Protein AF-A0A8T4WGD7-F1 (afdb_monomer)

Foldseek 3Di:
DVVVVCPPPVNCVQFDPVCVVLVVLVVVLVVLVVVLVVCCVPQNDFLLSLVSLLVSLVSQLVSLVVQLVPAQTGFWDWDQDPVVRDTDTDGPVVVCVVVVDPPPPRVVSRVVSNVVSVVSNVVSVVSNVVSVVVNVVCVVVVADRRHGDDPPDPPPVPVPPDDDDDDDDDDDDDD

Radius of gyration: 28.89 Å; Cα contacts (8 Å, |Δi|>4): 130; chains: 1; bounding box: 90×28×80 Å

pLDDT: mean 75.81, std 16.19, range [33.72, 92.94]

Mean predicted aligned error: 13.1 Å

Nearest PDB structures (foldseek):
  6nrd-assembly1_5  TM=2.772E-01  e=1.831E+00  Homo sapiens

Solvent-accessible surface area (backbone atoms only — not comparable to full-atom values): 10440 Å² total; per-residue (Å²): 120,68,72,65,58,63,66,34,71,80,52,47,71,29,39,41,78,84,43,48,64,55,51,55,52,48,53,52,50,54,50,51,50,50,50,48,53,50,49,41,71,74,54,38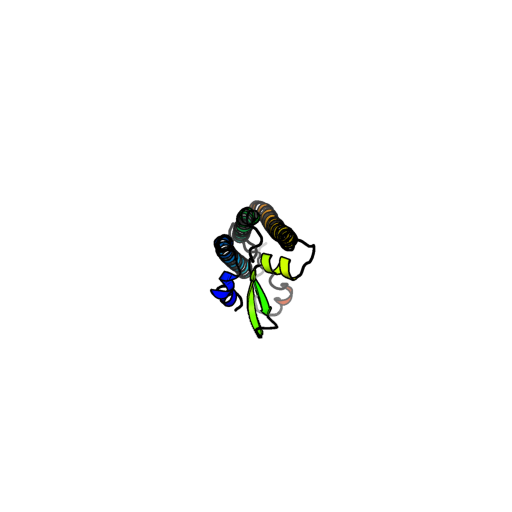,68,26,51,54,55,37,49,52,48,25,52,55,26,47,48,50,39,57,52,44,66,56,48,73,79,50,71,62,47,64,50,42,46,84,42,77,40,84,88,78,73,44,81,40,81,42,43,57,68,60,48,50,69,72,70,67,56,94,64,60,61,71,58,55,47,39,54,52,42,52,50,53,51,49,52,53,38,54,57,28,52,51,51,29,52,54,28,65,56,47,45,56,54,40,49,74,69,69,48,55,68,82,40,55,66,74,72,83,69,74,76,77,85,75,73,86,82,84,80,91,76,91,81,93,79,83,84,80,89,81,136

Sequence (175 aa):
MFTIVLLHPAIQLIFAESFLVFLHAGIALVLFDGLKGLLFFLYGENNVNLVVQALVAAGWVILTLFLINVPWPVEQVYVFDGELNQWMLMSLEELDTIIGVELNLSLVTNIFWIFIVFVIVIANMWEVLISVMKVPMYLEAGKGWWWTEKIPSLPSCLSSRDSGASKDEEFENEY

Secondary structure (DSSP, 8-state):
-HHHHHTSHHHHTTB-HHHHHHHHHHHHHHHHHHHHHHHHHHH-S-HHHHHHHHHHHHHHHHHHHHHTTS--SB-EEEEEETTTTEEEEEEHHHHHHHH--SS-HHHHHHHHHHHHHHHHHHHHHHHHHHHHHHHHHHHHTT--TT-------S-GGGS-SS-------------

Structure (mmCIF, N/CA/C/O backbone):
data_AF-A0A8T4WGD7-F1
#
_entry.id   AF-A0A8T4WGD7-F1
#
loop_
_atom_site.group_PDB
_atom_site.id
_atom_site.type_symbol
_atom_site.label_atom_id
_atom_site.label_alt_id
_atom_site.label_comp_id
_atom_site.label_asym_id
_atom_site.label_entity_id
_atom_site.label_seq_id
_atom_site.pdbx_PDB_ins_code
_atom_site.Cartn_x
_atom_site.Cartn_y
_atom_site.Cartn_z
_atom_site.occupancy
_atom_site.B_iso_or_equiv
_atom_site.auth_seq_id
_atom_site.auth_comp_id
_atom_site.auth_asym_id
_atom_site.auth_atom_id
_atom_site.pdbx_PDB_model_num
ATOM 1 N N . MET A 1 1 ? 9.904 -6.874 13.814 1.00 45.12 1 MET A N 1
ATOM 2 C CA . MET A 1 1 ? 9.271 -7.313 15.082 1.00 45.12 1 MET A CA 1
ATOM 3 C C . MET A 1 1 ? 7.791 -6.940 15.168 1.00 45.12 1 MET A C 1
ATOM 5 O O . MET A 1 1 ? 7.022 -7.794 15.577 1.00 45.12 1 MET A O 1
ATOM 9 N N . PHE A 1 2 ? 7.358 -5.757 14.710 1.00 49.00 2 PHE A N 1
ATOM 10 C CA . PHE A 1 2 ? 5.930 -5.376 14.696 1.00 49.00 2 PHE A CA 1
ATOM 11 C C . PHE A 1 2 ? 5.026 -6.242 13.791 1.00 49.00 2 PHE A C 1
ATOM 13 O O . PHE A 1 2 ? 3.875 -6.483 14.132 1.00 49.00 2 PHE A O 1
ATOM 20 N N . THR A 1 3 ? 5.543 -6.785 12.685 1.00 50.78 3 THR A N 1
ATOM 21 C CA . THR A 1 3 ? 4.767 -7.612 11.737 1.00 50.78 3 THR A CA 1
ATOM 22 C C . THR A 1 3 ? 4.218 -8.906 12.349 1.00 50.78 3 THR A C 1
ATOM 24 O O . THR A 1 3 ? 3.136 -9.344 11.984 1.00 50.78 3 THR A O 1
ATOM 27 N N . ILE A 1 4 ? 4.939 -9.502 13.306 1.00 58.12 4 ILE A N 1
ATOM 28 C CA . ILE A 1 4 ? 4.501 -10.728 13.999 1.00 58.12 4 ILE A CA 1
ATOM 29 C C . ILE A 1 4 ? 3.379 -10.407 14.991 1.00 58.12 4 ILE A C 1
ATOM 31 O O . ILE A 1 4 ? 2.472 -11.211 15.178 1.00 58.12 4 ILE A O 1
ATOM 35 N N . VAL A 1 5 ? 3.412 -9.211 15.586 1.00 60.78 5 VAL A N 1
ATOM 36 C CA . VAL A 1 5 ? 2.371 -8.747 16.509 1.00 60.78 5 VAL A CA 1
ATOM 37 C C . VAL A 1 5 ? 1.057 -8.545 15.754 1.00 60.78 5 VAL A C 1
ATOM 39 O O . VAL A 1 5 ? 0.028 -9.031 16.198 1.00 60.78 5 VAL A O 1
ATOM 42 N N . LEU A 1 6 ? 1.090 -7.943 14.562 1.00 61.88 6 LEU A N 1
ATOM 43 C CA . LEU A 1 6 ? -0.114 -7.714 13.748 1.00 61.88 6 LEU A CA 1
ATOM 44 C C . LEU A 1 6 ? -0.805 -9.003 13.265 1.00 61.88 6 LEU A C 1
ATOM 46 O O . LEU A 1 6 ? -1.994 -8.984 12.966 1.00 61.88 6 LEU A O 1
ATOM 50 N N . LEU A 1 7 ? -0.077 -10.121 13.209 1.00 68.69 7 LEU A N 1
ATOM 51 C CA . LEU A 1 7 ? -0.595 -11.431 12.798 1.00 68.69 7 LEU A CA 1
ATOM 52 C C . LEU A 1 7 ? -1.162 -12.258 13.961 1.00 68.69 7 LEU A C 1
ATOM 54 O O . LEU A 1 7 ? -1.601 -13.387 13.749 1.00 68.69 7 LEU A O 1
ATOM 58 N N . HIS A 1 8 ? -1.164 -11.718 15.182 1.00 77.19 8 HIS A N 1
ATOM 59 C CA . HIS A 1 8 ? -1.758 -12.395 16.325 1.00 77.19 8 HIS A CA 1
ATOM 60 C C . HIS A 1 8 ? -3.284 -12.517 16.137 1.00 77.19 8 HIS A C 1
ATOM 62 O O . HIS A 1 8 ? -3.928 -11.505 15.851 1.00 77.19 8 HIS A O 1
ATOM 68 N N . PRO A 1 9 ? -3.900 -13.695 16.364 1.00 73.50 9 PRO A N 1
ATOM 69 C CA . PRO A 1 9 ? -5.340 -13.895 16.158 1.00 73.50 9 PRO A CA 1
ATOM 70 C C . PRO A 1 9 ? -6.210 -12.884 16.914 1.00 73.50 9 PRO A C 1
ATOM 72 O O . PRO A 1 9 ? -7.195 -12.389 16.384 1.00 73.50 9 PRO A O 1
ATOM 75 N N . ALA A 1 10 ? -5.804 -12.500 18.128 1.00 74.38 10 ALA A N 1
ATOM 76 C CA . ALA A 1 10 ? -6.527 -11.490 18.904 1.00 74.38 10 ALA A CA 1
ATOM 77 C C . ALA A 1 10 ? -6.520 -10.088 18.262 1.00 74.38 10 ALA A C 1
ATOM 79 O O . ALA A 1 10 ? -7.450 -9.323 18.471 1.00 74.38 10 ALA A O 1
ATOM 80 N N . ILE A 1 11 ? -5.493 -9.751 17.477 1.00 78.06 11 ILE A N 1
ATOM 81 C CA . ILE A 1 11 ? -5.418 -8.473 16.754 1.00 78.06 11 ILE A CA 1
ATOM 82 C C . ILE A 1 11 ? -6.218 -8.545 15.452 1.00 78.06 11 ILE A C 1
ATOM 84 O O . ILE A 1 11 ? -6.784 -7.544 15.031 1.00 78.06 11 ILE A O 1
ATOM 88 N N . GLN A 1 12 ? -6.339 -9.726 14.844 1.00 79.12 12 GLN A N 1
ATOM 89 C CA . GLN A 1 12 ? -7.191 -9.916 13.668 1.00 79.12 12 GLN A CA 1
ATOM 90 C C . GLN A 1 12 ? -8.670 -9.661 13.977 1.00 79.12 12 GLN A C 1
ATOM 92 O O . GLN A 1 12 ? -9.364 -9.139 13.118 1.00 79.12 12 GLN A O 1
ATOM 97 N N . LEU A 1 13 ? -9.124 -9.939 15.205 1.00 78.62 13 LEU A N 1
ATOM 98 C CA . LEU A 1 13 ? -10.500 -9.666 15.649 1.00 78.62 13 LEU A CA 1
ATOM 99 C C . LEU A 1 13 ? -10.866 -8.175 15.670 1.00 78.62 13 LEU A C 1
ATOM 101 O O . LEU A 1 13 ? -12.042 -7.833 15.692 1.00 78.62 13 LEU A O 1
ATOM 105 N N . ILE A 1 14 ? -9.866 -7.292 15.675 1.00 82.62 14 ILE A N 1
ATOM 106 C CA . ILE A 1 14 ? -10.064 -5.841 15.604 1.00 82.62 14 ILE A CA 1
ATOM 107 C C . ILE A 1 14 ? -10.410 -5.417 14.168 1.00 82.62 14 ILE A C 1
ATOM 109 O O . ILE A 1 14 ? -11.029 -4.371 13.969 1.00 82.62 14 ILE A O 1
ATOM 113 N N . PHE A 1 15 ? -10.010 -6.222 13.177 1.00 83.31 15 PHE A N 1
ATOM 114 C CA . PHE A 1 15 ? -10.183 -5.936 11.761 1.00 83.31 15 PHE A CA 1
ATOM 115 C C . PHE A 1 15 ? -11.418 -6.620 11.171 1.00 83.31 15 PHE A C 1
ATOM 117 O O . PHE A 1 15 ? -11.714 -7.773 11.478 1.00 83.31 15 PHE A O 1
ATOM 124 N N . ALA A 1 16 ? -12.069 -5.937 10.233 1.00 82.62 16 ALA A N 1
ATOM 125 C CA . ALA A 1 16 ? -13.137 -6.507 9.423 1.00 82.62 16 ALA A CA 1
ATOM 126 C C . ALA A 1 16 ? -12.635 -7.698 8.584 1.00 82.62 16 ALA A C 1
ATOM 128 O O . ALA A 1 16 ? -11.577 -7.632 7.947 1.00 82.62 16 ALA A O 1
ATOM 129 N N . GLU A 1 17 ? -13.429 -8.769 8.496 1.00 82.44 17 GLU A N 1
ATOM 130 C CA . GLU A 1 17 ? -13.073 -9.973 7.726 1.00 82.44 17 GLU A CA 1
ATOM 131 C C . GLU A 1 17 ? -12.887 -9.662 6.228 1.00 82.44 17 GLU A C 1
ATOM 133 O O . GLU A 1 17 ? -11.970 -10.168 5.577 1.00 82.44 17 GLU A O 1
ATOM 138 N N . SER A 1 18 ? -13.692 -8.738 5.696 1.00 82.00 18 SER A N 1
ATOM 139 C CA . SER A 1 18 ? -13.595 -8.247 4.315 1.00 82.00 18 SER A CA 1
ATOM 140 C C . SER A 1 18 ? -12.276 -7.520 4.024 1.00 82.00 18 SER A C 1
ATOM 142 O O . SER A 1 18 ? -11.805 -7.530 2.884 1.00 82.00 18 SER A O 1
ATOM 144 N N . PHE A 1 19 ? -11.642 -6.931 5.042 1.00 84.00 19 PHE A N 1
ATOM 145 C CA . PHE A 1 19 ? -10.372 -6.223 4.906 1.00 84.00 19 PHE A CA 1
ATOM 146 C C . PHE A 1 19 ? -9.163 -7.171 4.869 1.00 84.00 19 PHE A C 1
ATOM 148 O O . PHE A 1 19 ? -8.122 -6.825 4.304 1.00 84.00 19 PHE A O 1
ATOM 155 N N . LEU A 1 20 ? -9.284 -8.391 5.407 1.00 83.06 20 LEU A N 1
ATOM 156 C CA . LEU A 1 20 ? -8.155 -9.318 5.536 1.00 83.06 20 LEU A CA 1
ATOM 157 C C . LEU A 1 20 ? -7.524 -9.674 4.189 1.00 83.06 20 LEU A C 1
ATOM 159 O O . LEU A 1 20 ? -6.300 -9.748 4.092 1.00 83.06 20 LEU A O 1
ATOM 163 N N . VAL A 1 21 ? -8.309 -9.859 3.128 1.00 85.38 21 VAL A N 1
ATOM 164 C CA . VAL A 1 21 ? -7.761 -10.158 1.791 1.00 85.38 21 VAL A CA 1
ATOM 165 C C . VAL A 1 21 ? -6.849 -9.024 1.310 1.00 85.38 21 VAL A C 1
ATOM 167 O O . VAL A 1 21 ? -5.751 -9.273 0.804 1.00 85.38 21 VAL A O 1
ATOM 170 N N . PHE A 1 22 ? -7.259 -7.776 1.536 1.00 86.81 22 PHE A N 1
ATOM 171 C CA . PHE A 1 22 ? -6.476 -6.601 1.170 1.00 86.81 22 PHE A CA 1
ATOM 172 C C . PHE A 1 22 ? -5.250 -6.411 2.061 1.00 86.81 22 PHE A C 1
ATOM 174 O O . PHE A 1 22 ? -4.207 -5.998 1.562 1.00 86.81 22 PHE A O 1
ATOM 181 N N . LEU A 1 23 ? -5.336 -6.773 3.345 1.00 86.06 23 LEU A N 1
ATOM 182 C CA . LEU A 1 23 ? -4.190 -6.801 4.252 1.00 86.06 23 LEU A CA 1
ATOM 183 C C . LEU A 1 23 ? -3.091 -7.734 3.718 1.00 86.06 23 LEU A C 1
ATOM 185 O O . LEU A 1 23 ? -1.933 -7.333 3.629 1.00 86.06 23 LEU A O 1
ATOM 189 N N . HIS A 1 24 ? -3.444 -8.957 3.311 1.00 84.50 24 HIS A N 1
ATOM 190 C CA . HIS A 1 24 ? -2.475 -9.914 2.763 1.00 84.50 24 HIS A CA 1
ATOM 191 C C . HIS A 1 24 ? -1.859 -9.418 1.449 1.00 84.50 24 HIS A C 1
ATOM 193 O O . HIS A 1 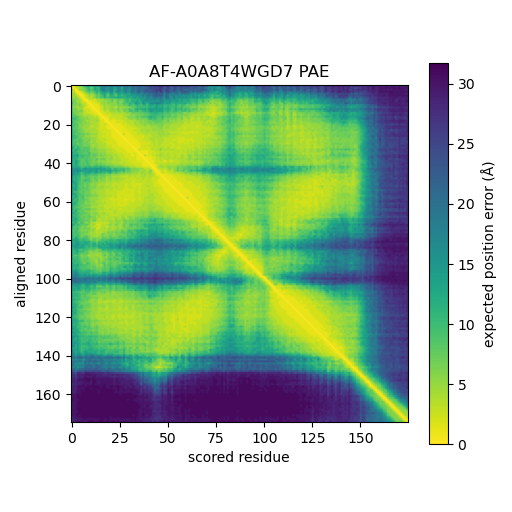24 ? -0.642 -9.500 1.268 1.00 84.50 24 HIS A O 1
ATOM 199 N N . ALA A 1 25 ? -2.678 -8.860 0.551 1.00 88.00 25 ALA A N 1
ATOM 200 C CA . ALA A 1 25 ? -2.197 -8.262 -0.692 1.00 88.00 25 ALA A CA 1
ATOM 201 C C . ALA A 1 25 ? -1.270 -7.059 -0.435 1.00 88.00 25 ALA A C 1
ATOM 203 O O . ALA A 1 25 ? -0.215 -6.948 -1.058 1.00 88.00 25 ALA A O 1
ATOM 204 N N . GLY A 1 26 ? -1.613 -6.203 0.529 1.00 87.56 26 GLY A N 1
ATOM 205 C CA . GLY A 1 26 ? -0.787 -5.078 0.960 1.00 87.56 26 GLY A CA 1
ATOM 206 C C . GLY A 1 26 ? 0.551 -5.531 1.540 1.00 87.56 26 GLY A C 1
ATOM 207 O O . GLY A 1 26 ? 1.585 -4.991 1.170 1.00 87.56 26 GLY A O 1
ATOM 208 N N . ILE A 1 27 ? 0.568 -6.574 2.378 1.00 87.25 27 ILE A N 1
ATOM 209 C CA . ILE A 1 27 ? 1.815 -7.159 2.900 1.00 87.25 27 ILE A CA 1
ATOM 210 C C . ILE A 1 27 ? 2.694 -7.670 1.755 1.00 87.25 27 ILE A C 1
ATOM 212 O O . ILE A 1 27 ? 3.898 -7.412 1.749 1.00 87.25 27 ILE A O 1
ATOM 216 N N . ALA A 1 28 ? 2.110 -8.365 0.776 1.00 88.75 28 ALA A N 1
ATOM 217 C CA . ALA A 1 28 ? 2.851 -8.827 -0.391 1.00 88.75 28 ALA A CA 1
ATOM 218 C C . ALA A 1 28 ? 3.461 -7.647 -1.165 1.00 88.75 28 ALA A C 1
ATOM 220 O O . ALA A 1 28 ? 4.652 -7.673 -1.467 1.00 88.75 28 ALA A O 1
ATOM 221 N N . LEU A 1 29 ? 2.690 -6.586 -1.424 1.00 88.75 29 LEU A N 1
ATOM 222 C CA . LEU A 1 29 ? 3.191 -5.388 -2.104 1.00 88.75 29 LEU A CA 1
ATOM 223 C C . LEU A 1 29 ? 4.272 -4.655 -1.304 1.00 88.75 29 LEU A C 1
ATOM 225 O O . LEU A 1 29 ? 5.270 -4.254 -1.890 1.00 88.75 29 LEU A O 1
ATOM 229 N N . VAL A 1 30 ? 4.146 -4.551 0.022 1.00 89.19 30 VAL A N 1
ATOM 230 C CA . VAL A 1 30 ? 5.197 -3.990 0.890 1.00 89.19 30 VAL A CA 1
ATOM 231 C C . VAL A 1 30 ? 6.484 -4.812 0.798 1.00 89.19 30 VAL A C 1
ATOM 233 O O . VAL A 1 30 ? 7.579 -4.252 0.774 1.00 89.19 30 VAL A O 1
ATOM 236 N N . LEU A 1 31 ? 6.385 -6.141 0.712 1.00 88.44 31 LEU A N 1
ATOM 237 C CA . LEU A 1 31 ? 7.555 -6.992 0.485 1.00 88.44 31 LEU A CA 1
ATOM 238 C C . LEU A 1 31 ? 8.170 -6.740 -0.895 1.00 88.44 31 LEU A C 1
ATOM 240 O O . LEU A 1 31 ? 9.391 -6.627 -0.996 1.00 88.44 31 LEU A O 1
ATOM 244 N N . PHE A 1 32 ? 7.353 -6.598 -1.942 1.00 89.88 32 PHE A N 1
ATOM 245 C CA . PHE A 1 32 ? 7.837 -6.236 -3.276 1.00 89.88 32 PHE A CA 1
ATOM 246 C C . PHE A 1 32 ? 8.460 -4.836 -3.319 1.00 89.88 32 PHE A C 1
ATOM 248 O O . PHE A 1 32 ? 9.469 -4.655 -3.995 1.00 89.88 32 PHE A O 1
ATOM 255 N N . ASP A 1 33 ? 7.948 -3.874 -2.553 1.00 86.62 33 ASP A N 1
ATOM 256 C CA . ASP A 1 33 ? 8.581 -2.568 -2.352 1.00 86.62 33 ASP A CA 1
ATOM 257 C C . ASP A 1 33 ? 9.930 -2.689 -1.636 1.00 86.62 33 ASP A C 1
ATOM 259 O O . ASP A 1 33 ? 10.903 -2.038 -2.009 1.00 86.62 33 ASP A O 1
ATOM 263 N N . GLY A 1 34 ? 10.037 -3.562 -0.637 1.00 87.00 34 GLY A N 1
ATOM 264 C CA . GLY A 1 34 ? 11.323 -3.872 -0.014 1.00 87.00 34 GLY A CA 1
ATOM 265 C C . GLY A 1 34 ? 12.319 -4.450 -1.025 1.00 87.00 34 GLY A C 1
ATOM 266 O O . GLY A 1 34 ? 13.471 -4.015 -1.090 1.00 87.00 34 GLY A O 1
ATOM 267 N N . LEU A 1 35 ? 11.865 -5.391 -1.860 1.00 87.62 35 LEU A N 1
ATOM 268 C CA . LEU A 1 35 ? 12.675 -5.999 -2.917 1.00 87.62 35 LEU A CA 1
ATOM 269 C C . LEU A 1 35 ? 13.090 -4.979 -3.980 1.00 87.62 35 LEU A C 1
ATOM 271 O O . LEU A 1 35 ? 14.256 -4.976 -4.370 1.00 87.62 35 LEU A O 1
ATOM 275 N N . LYS A 1 36 ? 12.186 -4.086 -4.408 1.00 86.56 36 LYS A N 1
ATOM 276 C CA . LYS A 1 36 ? 12.510 -3.004 -5.350 1.00 86.56 36 LYS A CA 1
ATOM 277 C C . LYS A 1 36 ? 13.595 -2.105 -4.753 1.00 86.56 36 LYS A C 1
ATOM 279 O O . LYS A 1 36 ? 14.605 -1.866 -5.407 1.00 86.56 36 LYS A O 1
ATOM 284 N N . GLY A 1 37 ? 13.451 -1.694 -3.490 1.00 83.88 37 GLY A N 1
ATOM 285 C CA . GLY A 1 37 ? 14.436 -0.862 -2.793 1.00 83.88 37 GLY A CA 1
ATOM 286 C C . GLY A 1 37 ? 15.814 -1.524 -2.706 1.00 83.88 37 GLY A C 1
ATOM 287 O O . GLY A 1 37 ? 16.829 -0.884 -2.978 1.00 83.88 37 GLY A O 1
ATOM 288 N N . LEU A 1 38 ? 15.854 -2.826 -2.414 1.00 85.75 38 LEU A N 1
ATOM 289 C CA . LEU A 1 38 ? 17.092 -3.608 -2.411 1.00 85.75 38 LEU A CA 1
ATOM 290 C C . LEU A 1 38 ? 17.725 -3.692 -3.808 1.00 85.75 38 LEU A C 1
ATOM 292 O O . LEU A 1 38 ? 18.944 -3.586 -3.941 1.00 85.75 38 LEU A O 1
ATOM 296 N N . LEU A 1 39 ? 16.911 -3.837 -4.855 1.00 83.88 39 LEU A N 1
ATOM 297 C CA . LEU A 1 39 ? 17.378 -3.894 -6.240 1.00 83.88 39 LEU A CA 1
ATOM 298 C C . LEU A 1 39 ? 18.044 -2.577 -6.671 1.00 83.88 39 LEU A C 1
ATOM 300 O O . LEU A 1 39 ? 19.114 -2.601 -7.281 1.00 83.88 39 LEU A O 1
ATOM 304 N N . PHE A 1 40 ? 17.452 -1.439 -6.293 1.00 83.81 40 PHE A N 1
ATOM 305 C CA . PHE A 1 40 ? 18.038 -0.111 -6.502 1.00 83.81 40 PHE A CA 1
ATOM 306 C C . PHE A 1 40 ? 19.324 0.093 -5.696 1.00 83.81 40 PHE A C 1
ATOM 308 O O . PHE A 1 40 ? 20.263 0.707 -6.197 1.00 83.81 40 PHE A O 1
ATOM 315 N N . PHE A 1 41 ? 19.402 -0.448 -4.478 1.00 83.12 41 PHE A N 1
ATOM 316 C CA . PHE A 1 41 ? 20.608 -0.353 -3.655 1.00 83.12 41 PHE A CA 1
ATOM 317 C C . PHE A 1 41 ? 21.794 -1.134 -4.244 1.00 83.12 41 PHE A C 1
ATOM 319 O O . PHE A 1 41 ? 22.922 -0.650 -4.211 1.00 83.12 41 PHE A O 1
ATOM 326 N N . LEU A 1 42 ? 21.554 -2.329 -4.796 1.00 83.00 42 LEU A N 1
ATOM 327 C CA . LEU A 1 42 ? 22.621 -3.184 -5.333 1.00 83.00 42 LEU A CA 1
ATOM 328 C C . LEU A 1 42 ? 23.056 -2.806 -6.752 1.00 83.00 42 LEU A C 1
ATOM 330 O O . LEU A 1 42 ? 24.249 -2.822 -7.048 1.00 83.00 42 LEU A O 1
ATOM 334 N N . TYR A 1 43 ? 22.101 -2.507 -7.635 1.00 79.12 43 TYR A N 1
ATOM 335 C CA . TYR A 1 43 ? 22.360 -2.351 -9.073 1.00 79.12 43 TYR A CA 1
ATOM 336 C C . TYR A 1 43 ? 22.223 -0.908 -9.577 1.00 79.12 43 TYR A C 1
ATOM 338 O O . TYR A 1 43 ? 22.485 -0.650 -10.753 1.00 79.12 43 TYR A O 1
ATOM 346 N N . GLY A 1 44 ? 21.848 0.029 -8.701 1.00 78.12 44 GLY A N 1
ATOM 347 C CA . GLY A 1 44 ? 21.658 1.437 -9.040 1.00 78.12 44 GLY A CA 1
ATOM 348 C C . GLY A 1 44 ? 20.416 1.694 -9.896 1.00 78.12 44 GLY A C 1
ATOM 349 O O . GLY A 1 44 ? 19.496 0.874 -9.979 1.00 78.12 44 GLY A O 1
ATOM 350 N N . GLU A 1 45 ? 20.379 2.865 -10.531 1.00 80.94 45 GLU A N 1
ATOM 351 C CA . GLU A 1 45 ? 19.321 3.220 -11.476 1.00 80.94 45 GLU A CA 1
ATOM 352 C C . GLU A 1 45 ? 19.581 2.545 -12.832 1.00 80.94 45 GLU A C 1
ATOM 354 O O . GLU A 1 45 ? 20.622 2.743 -13.457 1.00 80.94 45 GLU A O 1
ATOM 359 N N . ASN A 1 46 ? 18.625 1.721 -13.264 1.00 84.31 46 ASN A N 1
ATOM 360 C CA . ASN A 1 46 ? 18.645 0.989 -14.526 1.00 84.31 46 ASN A CA 1
ATOM 361 C C . ASN A 1 46 ? 17.210 0.857 -15.068 1.00 84.31 46 ASN A C 1
ATOM 363 O O . ASN A 1 46 ? 16.251 0.832 -14.297 1.00 84.31 46 ASN A O 1
ATOM 367 N N . ASN A 1 47 ? 17.052 0.692 -16.382 1.00 83.38 47 ASN A N 1
ATOM 368 C CA . ASN A 1 47 ? 15.761 0.557 -17.061 1.00 83.38 47 ASN A CA 1
ATOM 369 C C . ASN A 1 47 ? 14.918 -0.599 -16.500 1.00 83.38 47 ASN A C 1
ATOM 371 O O . ASN A 1 47 ? 13.719 -0.431 -16.305 1.00 83.38 47 ASN A O 1
ATOM 375 N N . VAL A 1 48 ? 15.528 -1.745 -16.175 1.00 84.88 48 VAL A N 1
ATOM 376 C CA . VAL A 1 48 ? 14.809 -2.867 -15.538 1.00 84.88 48 VAL A CA 1
ATOM 377 C C . VAL A 1 48 ? 14.291 -2.485 -14.149 1.00 84.88 48 VAL A C 1
ATOM 379 O O . VAL A 1 48 ? 13.138 -2.767 -13.834 1.00 84.88 48 VAL A O 1
ATOM 382 N N . ASN A 1 49 ? 15.095 -1.792 -13.341 1.00 86.62 49 ASN A N 1
ATOM 383 C CA . ASN A 1 49 ? 14.692 -1.363 -12.000 1.00 86.62 49 ASN A CA 1
ATOM 384 C C . ASN A 1 49 ? 13.554 -0.333 -12.065 1.00 86.62 49 ASN A C 1
ATOM 386 O O . ASN A 1 49 ? 12.608 -0.416 -11.286 1.00 86.62 49 ASN A O 1
ATOM 390 N N . LEU A 1 50 ? 13.595 0.577 -13.044 1.00 85.38 50 LEU A N 1
ATOM 391 C CA . LEU A 1 50 ? 12.526 1.546 -13.311 1.00 85.38 50 LEU A CA 1
ATOM 392 C C . LEU A 1 50 ? 11.226 0.866 -13.761 1.00 85.38 50 LEU A C 1
ATOM 394 O O . LEU A 1 50 ? 10.144 1.254 -13.330 1.00 85.38 50 LEU A O 1
ATOM 398 N N . VAL A 1 51 ? 11.311 -0.183 -14.584 1.00 87.38 51 VAL A N 1
ATOM 399 C CA . VAL A 1 51 ? 10.134 -0.980 -14.966 1.00 87.38 51 VAL A CA 1
ATOM 400 C C . VAL A 1 51 ? 9.560 -1.718 -13.756 1.00 87.38 51 VAL A C 1
ATOM 402 O O . VAL A 1 51 ? 8.349 -1.696 -13.553 1.00 87.38 51 VAL A O 1
ATOM 405 N N . VAL A 1 52 ? 10.401 -2.329 -12.917 1.00 88.88 52 VAL A N 1
ATOM 406 C CA . VAL A 1 52 ? 9.951 -2.979 -11.674 1.00 88.88 52 VAL A CA 1
ATOM 407 C C . VAL A 1 52 ? 9.290 -1.964 -10.740 1.00 88.88 52 VAL A C 1
ATOM 409 O O . VAL A 1 52 ? 8.225 -2.250 -10.200 1.00 88.88 52 VAL A O 1
ATOM 412 N N . GLN A 1 53 ? 9.854 -0.761 -10.600 1.00 89.12 53 GLN A N 1
ATOM 413 C CA . GLN A 1 53 ? 9.238 0.323 -9.835 1.00 89.12 53 GLN A CA 1
ATOM 414 C C . GLN A 1 53 ? 7.845 0.670 -10.370 1.00 89.12 53 GLN A C 1
ATOM 416 O O . GLN A 1 53 ? 6.895 0.725 -9.591 1.00 89.12 53 GLN A O 1
ATOM 421 N N . ALA A 1 54 ? 7.707 0.839 -11.688 1.00 89.12 54 ALA A N 1
ATOM 422 C CA . ALA A 1 54 ? 6.422 1.125 -12.316 1.00 89.12 54 ALA A CA 1
ATOM 423 C C . ALA A 1 54 ? 5.396 0.005 -12.080 1.00 89.12 54 ALA A C 1
ATOM 425 O O . ALA A 1 54 ? 4.235 0.293 -11.803 1.00 89.12 54 ALA A O 1
ATOM 426 N N . LEU A 1 55 ? 5.812 -1.264 -12.151 1.00 90.94 55 LEU A N 1
ATOM 427 C CA . LEU A 1 55 ? 4.931 -2.412 -11.919 1.00 90.94 55 LEU A CA 1
ATOM 428 C C . LEU A 1 55 ? 4.448 -2.490 -10.469 1.00 90.94 55 LEU A C 1
ATOM 430 O O . LEU A 1 55 ? 3.260 -2.710 -10.236 1.00 90.94 55 LEU A O 1
ATOM 434 N N . VAL A 1 56 ? 5.341 -2.291 -9.497 1.00 91.62 56 VAL A N 1
ATOM 435 C CA . VAL A 1 56 ? 4.962 -2.326 -8.077 1.00 91.62 56 VAL A CA 1
ATOM 436 C C . VAL A 1 56 ? 4.065 -1.134 -7.729 1.00 91.62 56 VAL A C 1
ATOM 438 O O . VAL A 1 56 ? 3.029 -1.320 -7.091 1.00 91.62 56 VAL A O 1
ATOM 441 N N . ALA A 1 57 ? 4.382 0.067 -8.225 1.00 90.38 57 ALA A N 1
ATOM 442 C CA . ALA A 1 57 ? 3.540 1.250 -8.042 1.00 90.38 57 ALA A CA 1
ATOM 443 C C . ALA A 1 57 ? 2.160 1.094 -8.715 1.00 90.38 57 ALA A C 1
ATOM 445 O O . ALA A 1 57 ? 1.136 1.436 -8.124 1.00 90.38 57 ALA A O 1
ATOM 446 N N . ALA A 1 58 ? 2.093 0.503 -9.912 1.00 91.50 58 ALA A N 1
ATOM 447 C CA . ALA A 1 58 ? 0.822 0.166 -10.555 1.00 91.50 58 ALA A CA 1
ATOM 448 C C . ALA A 1 58 ? 0.018 -0.859 -9.737 1.00 91.50 58 ALA A C 1
ATOM 450 O O . ALA A 1 58 ? -1.198 -0.718 -9.600 1.00 91.50 58 ALA A O 1
ATOM 451 N N . GLY A 1 59 ? 0.689 -1.851 -9.142 1.00 92.12 59 GLY A N 1
ATOM 452 C CA . GLY A 1 59 ? 0.079 -2.807 -8.216 1.00 92.12 59 GLY A CA 1
ATOM 453 C C . GLY A 1 59 ? -0.581 -2.123 -7.016 1.00 92.12 59 GLY A C 1
ATOM 454 O O . GLY A 1 59 ? -1.725 -2.438 -6.686 1.00 92.12 59 GLY A O 1
ATOM 455 N N . TRP A 1 60 ? 0.084 -1.127 -6.423 1.00 91.62 60 TRP A N 1
ATOM 456 C CA . TRP A 1 60 ? -0.495 -0.301 -5.359 1.00 91.62 60 TRP A CA 1
ATOM 457 C C . TRP A 1 60 ? -1.726 0.473 -5.814 1.00 91.62 60 TRP A C 1
ATOM 459 O O . TRP A 1 60 ? -2.730 0.480 -5.104 1.00 91.62 60 TRP A O 1
ATOM 469 N N . VAL A 1 61 ? -1.695 1.090 -6.996 1.00 91.19 61 VAL A N 1
ATOM 470 C CA . VAL A 1 61 ? -2.858 1.813 -7.536 1.00 91.19 61 VAL A CA 1
ATOM 471 C C . VAL A 1 61 ? -4.048 0.867 -7.721 1.00 91.19 61 VAL A C 1
ATOM 473 O O . VAL A 1 61 ? -5.150 1.188 -7.279 1.00 91.19 61 VAL A O 1
ATOM 476 N N . ILE A 1 62 ? -3.831 -0.317 -8.302 1.00 92.06 62 ILE A N 1
ATOM 477 C CA . ILE A 1 62 ? -4.884 -1.326 -8.495 1.00 92.06 62 ILE A CA 1
ATOM 478 C C . ILE A 1 62 ? -5.458 -1.773 -7.150 1.00 92.06 62 ILE A C 1
ATOM 480 O O . ILE A 1 62 ? -6.675 -1.789 -6.987 1.00 92.06 62 ILE A O 1
ATOM 484 N N . LEU A 1 63 ? -4.607 -2.089 -6.169 1.00 90.88 63 LEU A N 1
ATOM 485 C CA . LEU A 1 63 ? -5.061 -2.470 -4.830 1.00 90.88 63 LEU A CA 1
ATOM 486 C C . LEU A 1 63 ? -5.915 -1.362 -4.199 1.00 90.88 63 LEU A C 1
ATOM 488 O O . LEU A 1 63 ? -6.973 -1.629 -3.632 1.00 90.88 63 LEU A O 1
ATOM 492 N N . THR A 1 64 ? -5.479 -0.114 -4.345 1.00 89.50 64 THR A N 1
ATOM 493 C CA . THR A 1 64 ? -6.131 1.051 -3.744 1.00 89.50 64 THR A CA 1
ATOM 494 C C . THR A 1 64 ? -7.486 1.362 -4.395 1.00 89.50 64 THR A C 1
ATOM 496 O O . THR A 1 64 ? -8.414 1.783 -3.705 1.00 89.50 64 THR A O 1
ATOM 499 N N . LEU A 1 65 ? -7.653 1.069 -5.692 1.00 89.12 65 LEU A N 1
ATOM 500 C CA . LEU A 1 65 ? -8.949 1.144 -6.383 1.00 89.12 65 LEU A CA 1
ATOM 501 C C . LEU A 1 65 ? -9.988 0.176 -5.809 1.00 89.12 65 LEU A C 1
ATOM 503 O O . LEU A 1 65 ? -11.176 0.488 -5.808 1.00 89.12 65 LEU A O 1
ATOM 507 N N . PHE A 1 66 ? -9.569 -0.987 -5.313 1.00 89.25 66 PHE A N 1
ATOM 508 C CA . PHE A 1 66 ? -10.481 -1.875 -4.595 1.00 89.25 66 PHE A CA 1
ATOM 509 C C . PHE A 1 66 ? -10.699 -1.404 -3.155 1.00 89.25 66 PHE A C 1
ATOM 511 O O . PHE A 1 66 ? -11.832 -1.421 -2.679 1.00 89.25 66 PHE A O 1
ATOM 518 N N . LEU A 1 67 ? -9.640 -0.916 -2.500 1.00 88.31 67 LEU A N 1
ATOM 519 C CA . LEU A 1 67 ? -9.662 -0.466 -1.107 1.00 88.31 67 LEU A CA 1
ATOM 520 C C . LEU A 1 67 ? -10.656 0.675 -0.843 1.00 88.31 67 LEU A C 1
ATOM 522 O O . LEU A 1 67 ? -11.223 0.739 0.241 1.00 88.31 67 LEU A O 1
ATOM 526 N N . ILE A 1 68 ? -10.903 1.549 -1.825 1.00 87.06 68 ILE A N 1
ATOM 527 C CA . ILE A 1 68 ? -11.867 2.655 -1.684 1.00 87.06 68 ILE A CA 1
ATOM 528 C C . ILE A 1 68 ? -13.314 2.178 -1.481 1.00 87.06 68 ILE A C 1
ATOM 530 O O . ILE A 1 68 ? -14.136 2.918 -0.950 1.00 87.06 68 ILE A O 1
ATOM 534 N N . ASN A 1 69 ? -13.633 0.948 -1.901 1.00 86.06 69 ASN A N 1
ATOM 535 C CA . ASN A 1 69 ? -14.957 0.351 -1.715 1.00 86.06 69 ASN A CA 1
ATOM 536 C C . ASN A 1 69 ? -15.102 -0.339 -0.351 1.00 86.06 69 ASN A C 1
ATOM 538 O O . ASN A 1 69 ? -16.174 -0.851 -0.035 1.00 86.06 69 ASN A O 1
ATOM 542 N N . VAL A 1 70 ? -14.028 -0.385 0.440 1.00 84.88 70 VAL A N 1
ATOM 543 C CA . VAL A 1 70 ? -14.009 -1.011 1.760 1.00 84.88 70 VAL A CA 1
ATOM 544 C C . VAL A 1 70 ? -14.103 0.093 2.814 1.00 84.88 70 VAL A C 1
ATOM 546 O O . VAL A 1 70 ? -13.330 1.054 2.741 1.00 84.88 70 VAL A O 1
ATOM 549 N N . PRO A 1 71 ? -15.032 -0.008 3.782 1.00 81.25 71 PRO A N 1
ATOM 550 C CA . PRO A 1 71 ? -15.128 0.955 4.874 1.00 81.25 71 PRO A CA 1
ATOM 551 C C . PRO A 1 71 ? -13.911 0.870 5.803 1.00 81.25 71 PRO A C 1
ATOM 553 O O . PRO A 1 71 ? -13.041 0.009 5.648 1.00 81.25 71 PRO A O 1
ATOM 556 N N . TRP A 1 72 ? -13.852 1.781 6.777 1.00 84.38 72 TRP A N 1
ATOM 557 C CA . TRP A 1 72 ? -12.806 1.784 7.799 1.00 84.38 72 TRP A CA 1
ATOM 558 C C . TRP A 1 72 ? -12.604 0.378 8.404 1.00 84.38 72 TRP A C 1
ATOM 560 O O . TRP A 1 72 ? -13.573 -0.247 8.832 1.00 84.38 72 TRP A O 1
ATOM 570 N N . PRO A 1 73 ? -11.362 -0.137 8.435 1.00 80.75 73 PRO A N 1
ATOM 571 C CA . PRO A 1 73 ? -11.125 -1.559 8.663 1.00 80.75 73 PRO A CA 1
ATOM 572 C C . PRO A 1 73 ? -11.188 -1.986 10.128 1.00 80.75 73 PRO A C 1
ATOM 574 O O . PRO A 1 73 ? -11.203 -3.183 10.386 1.00 80.75 73 PRO A O 1
ATOM 577 N N . VAL A 1 74 ? -11.161 -1.047 11.076 1.00 84.75 74 VAL A N 1
ATOM 578 C CA . VAL A 1 74 ? -11.215 -1.352 12.511 1.00 84.75 74 VAL A CA 1
ATOM 579 C C . VAL A 1 74 ? -12.666 -1.292 12.967 1.00 84.75 74 VAL A C 1
ATOM 581 O O . VAL A 1 74 ? -13.291 -0.252 12.806 1.00 84.75 74 VAL A O 1
ATOM 584 N N . GLU A 1 75 ? -13.179 -2.376 13.544 1.00 81.06 75 GLU A N 1
ATOM 585 C CA . GLU A 1 75 ? -14.567 -2.469 14.033 1.00 81.06 75 GLU A CA 1
ATOM 586 C C . GLU 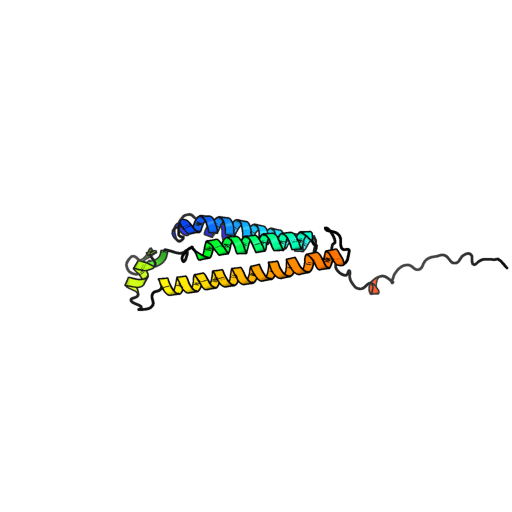A 1 75 ? -14.662 -2.339 15.560 1.00 81.06 75 GLU A C 1
ATOM 588 O O . GLU A 1 75 ? -15.675 -1.885 16.098 1.00 81.06 75 GLU A O 1
ATOM 593 N N . GLN A 1 76 ? -13.594 -2.722 16.262 1.00 83.69 76 GLN A N 1
ATOM 594 C CA . GLN A 1 76 ? -13.548 -2.815 17.719 1.00 83.69 76 GLN A CA 1
ATOM 595 C C . GLN A 1 76 ? -12.356 -2.040 18.273 1.00 83.69 76 GLN A C 1
ATOM 597 O O . GLN A 1 76 ? -11.318 -1.914 17.629 1.00 83.69 76 GLN A O 1
ATOM 602 N N . VAL A 1 77 ? -12.473 -1.540 19.496 1.00 83.00 77 VAL A N 1
ATOM 603 C CA . VAL A 1 77 ? -11.373 -0.889 20.208 1.00 83.00 77 VAL A CA 1
ATOM 604 C C . VAL A 1 77 ? -11.274 -1.420 21.630 1.00 83.00 77 VAL A C 1
ATOM 606 O O . VAL A 1 77 ? -12.269 -1.797 22.248 1.00 83.00 77 VAL A O 1
ATOM 609 N N . TYR A 1 78 ? -10.049 -1.465 22.150 1.00 82.94 78 TYR A N 1
ATOM 610 C CA . TYR A 1 78 ? -9.822 -1.814 23.546 1.00 82.94 78 TYR A CA 1
ATOM 611 C C . TYR A 1 78 ? -10.186 -0.633 24.436 1.00 82.94 78 TYR A C 1
ATOM 613 O O . TYR A 1 78 ? -9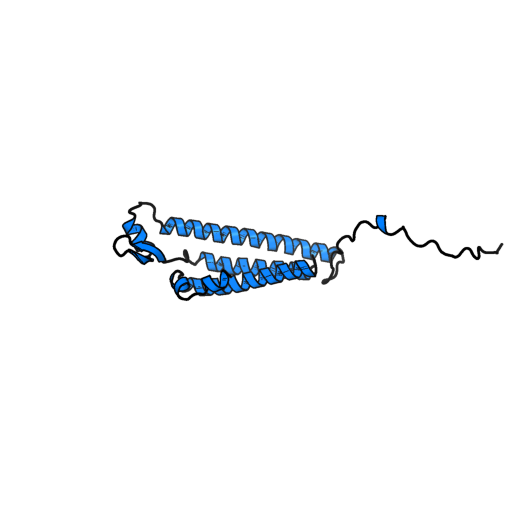.560 0.425 24.365 1.00 82.94 78 TYR A O 1
ATOM 621 N N . VAL A 1 79 ? -11.168 -0.850 25.302 1.00 80.88 79 VAL A N 1
ATOM 622 C CA . VAL A 1 79 ? -11.585 0.102 26.327 1.00 80.88 79 VAL A CA 1
ATOM 623 C C . VAL A 1 79 ? -11.283 -0.508 27.690 1.00 80.88 79 VAL A C 1
ATOM 625 O O . VAL A 1 79 ? -11.455 -1.710 27.912 1.00 80.88 79 VAL A O 1
ATOM 628 N N . PHE A 1 80 ? -10.772 0.320 28.596 1.00 82.31 80 PHE A N 1
ATOM 629 C CA . PHE A 1 80 ? -10.558 -0.079 29.978 1.00 82.31 80 PHE A CA 1
ATOM 630 C C . PHE A 1 80 ? -11.832 0.186 30.777 1.00 82.31 80 PHE A C 1
ATOM 632 O O . PHE A 1 80 ? -12.238 1.341 30.920 1.00 82.31 80 PHE A O 1
ATOM 639 N N . ASP A 1 81 ? -12.448 -0.876 31.290 1.00 79.75 81 ASP A N 1
ATOM 640 C CA . ASP A 1 81 ? -13.600 -0.761 32.174 1.00 79.75 81 ASP A CA 1
ATOM 641 C C . ASP A 1 81 ? -13.120 -0.504 33.608 1.00 79.75 81 ASP A C 1
ATOM 643 O O . ASP A 1 81 ? -12.483 -1.356 34.235 1.00 79.75 81 ASP A O 1
ATOM 647 N N . GLY A 1 82 ? -13.418 0.692 34.118 1.00 79.12 82 GLY A N 1
ATOM 648 C CA . GLY A 1 82 ? -13.054 1.108 35.469 1.00 79.12 82 GLY A CA 1
ATOM 649 C C . GLY A 1 82 ? -13.820 0.384 36.581 1.00 79.12 82 GLY A C 1
ATOM 650 O O . GLY A 1 82 ? -13.347 0.382 37.715 1.00 79.12 82 GLY A O 1
ATOM 651 N N . GLU A 1 83 ? -14.962 -0.245 36.288 1.00 79.44 83 GLU A N 1
ATOM 652 C CA . GLU A 1 83 ? -15.765 -0.970 37.280 1.00 79.44 83 GLU A CA 1
ATOM 653 C C . GLU A 1 83 ? -15.310 -2.424 37.427 1.00 79.44 83 GLU A C 1
ATOM 655 O O . GLU A 1 83 ? -15.163 -2.931 38.540 1.00 79.44 83 GLU A O 1
ATOM 660 N N . LEU A 1 84 ? -15.034 -3.088 36.304 1.00 78.44 84 LEU A N 1
ATOM 661 C CA . LEU A 1 84 ? -14.567 -4.478 36.278 1.00 78.44 84 LEU A CA 1
ATOM 662 C C . LEU A 1 84 ? -13.033 -4.601 36.295 1.00 78.44 84 LEU A C 1
ATOM 664 O O . LEU A 1 84 ? -12.507 -5.711 36.394 1.00 78.44 84 LEU A O 1
ATOM 668 N N . ASN A 1 85 ? -12.314 -3.474 36.233 1.00 83.62 85 ASN A N 1
ATOM 669 C CA . ASN A 1 85 ? -10.852 -3.373 36.278 1.00 83.62 85 ASN A CA 1
ATOM 670 C C . ASN A 1 85 ? -10.155 -4.264 35.225 1.00 83.62 85 ASN A C 1
ATOM 672 O O . ASN A 1 85 ? -9.078 -4.820 35.464 1.00 83.62 85 ASN A O 1
ATOM 676 N N . GLN A 1 86 ? -10.797 -4.431 34.065 1.00 83.50 86 GLN A N 1
ATOM 677 C CA . GLN A 1 86 ? -10.373 -5.320 32.984 1.00 83.50 86 GLN A CA 1
ATOM 678 C C . GLN A 1 86 ? -10.456 -4.626 31.620 1.00 83.50 86 GLN A C 1
ATOM 680 O O . GLN A 1 86 ? -11.229 -3.691 31.414 1.00 83.50 86 GLN A O 1
ATOM 685 N N . TRP A 1 87 ? -9.652 -5.109 30.673 1.00 80.56 87 TRP A N 1
ATOM 686 C CA . TRP A 1 87 ? -9.697 -4.667 29.282 1.00 80.56 87 TRP A CA 1
ATOM 687 C C . TRP A 1 87 ? -10.784 -5.427 28.535 1.00 80.56 87 TRP A C 1
ATOM 689 O O . TRP A 1 87 ? -10.759 -6.658 28.494 1.00 80.56 87 TRP A O 1
ATOM 699 N N . MET A 1 88 ? -11.701 -4.695 27.911 1.00 81.88 88 MET A N 1
ATOM 700 C CA . MET A 1 88 ? -12.758 -5.261 27.082 1.00 81.88 88 MET A CA 1
ATOM 701 C C . MET A 1 88 ? -12.687 -4.704 25.661 1.00 81.88 88 MET A C 1
ATOM 703 O O . MET A 1 88 ? -12.295 -3.558 25.437 1.00 81.88 88 MET A O 1
ATOM 707 N N . LEU A 1 89 ? -13.028 -5.555 24.696 1.00 82.69 89 LEU A N 1
ATOM 708 C CA . LEU A 1 89 ? -13.233 -5.154 23.309 1.00 82.69 89 LEU A CA 1
ATOM 709 C C . LEU A 1 89 ? -14.658 -4.626 23.197 1.00 82.69 89 LEU A C 1
ATOM 711 O O . LEU A 1 89 ? -15.603 -5.331 23.544 1.00 82.69 89 LEU A O 1
ATOM 715 N N . MET A 1 90 ? -14.788 -3.387 22.743 1.00 81.19 90 MET A N 1
ATOM 716 C CA . MET A 1 90 ? -16.070 -2.732 22.514 1.00 81.19 90 MET A CA 1
ATOM 717 C C . MET A 1 90 ? -16.152 -2.315 21.052 1.00 81.19 90 MET A C 1
ATOM 719 O O . MET A 1 90 ? -15.143 -1.907 20.466 1.00 81.19 90 MET A O 1
ATOM 723 N N . SER A 1 91 ? -17.331 -2.438 20.449 1.00 80.06 91 SER A N 1
ATOM 724 C CA . SER A 1 91 ? -17.534 -1.983 19.074 1.00 80.06 91 SER A CA 1
ATOM 725 C C . SER A 1 91 ? -17.518 -0.453 18.993 1.00 80.06 91 SER A C 1
ATOM 727 O O . SER A 1 91 ? -17.844 0.251 19.951 1.00 80.06 91 SER A O 1
ATOM 729 N N . LEU A 1 92 ? -17.148 0.083 17.829 1.00 75.62 92 LEU A N 1
ATOM 730 C CA . LEU A 1 92 ? -17.193 1.529 17.580 1.00 75.62 92 LEU A CA 1
ATOM 731 C C . LEU A 1 92 ? -18.608 2.113 17.711 1.00 75.62 92 LEU A C 1
ATOM 733 O O . LEU A 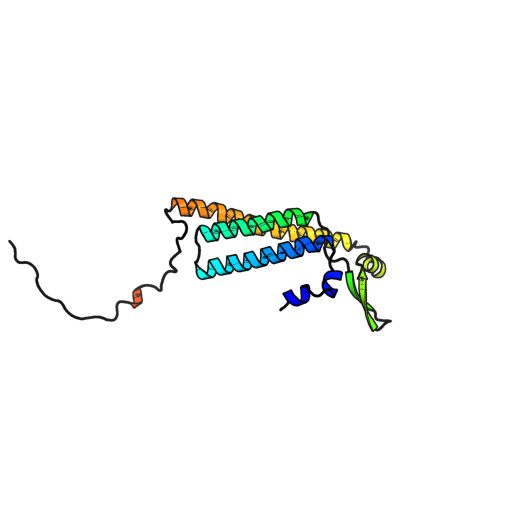1 92 ? -18.746 3.271 18.095 1.00 75.62 92 LEU A O 1
ATOM 737 N N . GLU A 1 93 ? -19.642 1.324 17.413 1.00 75.19 93 GLU A N 1
ATOM 738 C CA . GLU A 1 93 ? -21.045 1.734 17.529 1.00 75.19 93 GLU A CA 1
ATOM 739 C C . GLU A 1 93 ? -21.478 1.843 18.996 1.00 75.19 93 GLU A C 1
ATOM 741 O O . GLU A 1 93 ? -22.036 2.860 19.405 1.00 75.19 93 GLU A O 1
ATOM 746 N N . GLU A 1 94 ? -21.140 0.850 19.824 1.00 76.44 94 GLU A N 1
ATOM 747 C CA . GLU A 1 94 ? -21.380 0.912 21.271 1.00 76.44 94 GLU A CA 1
ATOM 748 C C . GLU A 1 94 ? -20.635 2.091 21.904 1.00 76.44 94 GLU A C 1
ATOM 750 O O . GLU A 1 94 ? -21.192 2.809 22.736 1.00 76.44 94 GLU A O 1
ATOM 755 N N . LEU A 1 95 ? -19.402 2.350 21.467 1.00 75.12 95 LEU A N 1
ATOM 756 C CA . LEU A 1 95 ? -18.616 3.469 21.969 1.00 75.12 95 LEU A CA 1
ATOM 757 C C .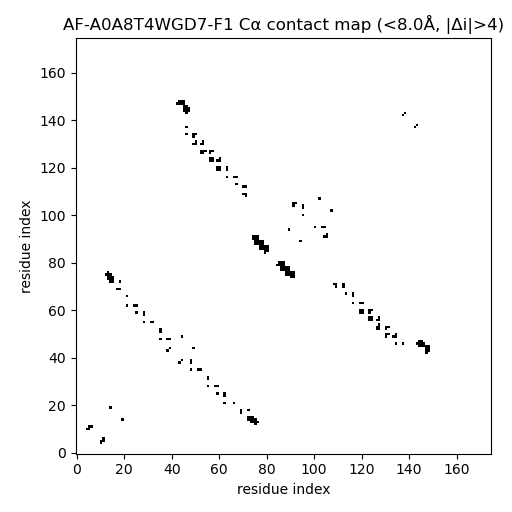 LEU A 1 95 ? -19.269 4.829 21.660 1.00 75.12 95 LEU A C 1
ATOM 759 O O . LEU A 1 95 ? -19.300 5.697 22.532 1.00 75.12 95 LEU A O 1
ATOM 763 N N . ASP A 1 96 ? -19.831 5.009 20.462 1.00 74.12 96 ASP A N 1
ATOM 764 C CA . ASP A 1 96 ? -20.512 6.250 20.057 1.00 74.12 96 ASP A CA 1
ATOM 765 C C . ASP A 1 96 ? -21.724 6.544 20.961 1.00 74.12 96 ASP A C 1
ATOM 767 O O . ASP A 1 96 ? -21.939 7.676 21.404 1.00 74.12 96 ASP A O 1
ATOM 771 N N . THR A 1 97 ? -22.460 5.495 21.348 1.00 73.94 97 THR A N 1
ATOM 772 C CA . THR A 1 97 ? -23.611 5.622 22.258 1.00 73.94 97 THR A CA 1
ATOM 773 C C . THR A 1 97 ? -23.228 5.989 23.695 1.00 73.94 97 THR A C 1
ATOM 775 O O . THR A 1 97 ? -24.010 6.644 24.384 1.00 73.94 97 THR A O 1
ATOM 778 N N . ILE A 1 98 ? -22.031 5.606 24.151 1.00 73.81 98 ILE A N 1
ATOM 779 C CA . ILE A 1 98 ? -21.566 5.823 25.531 1.00 73.81 98 ILE A CA 1
ATOM 780 C C . ILE A 1 98 ? -20.949 7.212 25.709 1.00 73.81 98 ILE A C 1
ATOM 782 O O . ILE A 1 98 ? -21.158 7.851 26.740 1.00 73.81 98 ILE A O 1
ATOM 786 N N . ILE A 1 99 ? -20.186 7.696 24.724 1.00 69.69 99 ILE A N 1
ATOM 787 C CA . ILE A 1 99 ? -19.500 8.995 24.825 1.00 69.69 99 ILE A CA 1
ATOM 788 C C . ILE A 1 99 ? -20.481 10.153 24.539 1.00 69.69 99 ILE A C 1
ATOM 790 O O . ILE A 1 99 ? -20.244 11.279 24.976 1.00 69.69 99 ILE A O 1
ATOM 794 N N . GLY A 1 100 ? -21.615 9.892 23.872 1.00 61.06 100 GLY A N 1
ATOM 795 C CA . GLY A 1 100 ? -22.713 10.859 23.727 1.00 61.06 100 GLY A CA 1
ATOM 796 C C . GLY A 1 100 ? -22.337 12.116 22.935 1.00 61.06 100 GLY A C 1
ATOM 797 O O . GLY A 1 100 ? -22.927 13.179 23.129 1.00 61.06 100 GLY A O 1
ATOM 798 N N . VAL A 1 101 ? -21.326 12.019 22.071 1.00 62.22 101 VAL A N 1
ATOM 799 C CA . VAL A 1 101 ? -20.866 13.128 21.234 1.00 62.22 101 VAL A CA 1
ATOM 800 C C . VAL A 1 101 ? -21.712 13.144 19.962 1.00 62.22 101 VAL A C 1
ATOM 802 O O . VAL A 1 101 ? -21.804 12.140 19.273 1.00 62.22 101 VAL A O 1
ATOM 805 N N . GLU A 1 102 ? -22.277 14.294 19.582 1.00 60.44 102 GLU A N 1
ATOM 806 C CA . GLU A 1 102 ? -23.006 14.462 18.303 1.00 60.44 102 GLU A CA 1
ATOM 807 C C . GLU A 1 102 ? -22.104 14.335 17.049 1.00 60.44 102 GLU A C 1
ATOM 809 O O . GLU A 1 102 ? -22.543 14.536 15.914 1.00 60.44 102 GLU A O 1
ATOM 814 N N . LEU A 1 103 ? -20.823 14.009 17.231 1.00 61.06 103 LEU A N 1
ATOM 815 C CA . LEU A 1 103 ? -19.897 13.700 16.155 1.00 61.06 103 LEU A CA 1
ATOM 816 C C . LEU A 1 103 ? -20.040 12.221 15.817 1.00 61.06 103 LEU A C 1
ATOM 818 O O . LEU A 1 103 ? -19.482 11.391 16.519 1.00 61.06 103 LEU A O 1
ATOM 822 N N . ASN A 1 104 ? -20.720 11.921 14.708 1.00 70.06 104 ASN A N 1
ATOM 823 C CA . ASN A 1 104 ? -20.736 10.588 14.099 1.00 70.06 104 ASN A CA 1
ATOM 824 C C . ASN A 1 104 ? -19.289 10.104 13.871 1.00 70.06 104 ASN A C 1
ATOM 826 O O . ASN A 1 104 ? -18.683 10.408 12.835 1.00 70.06 104 ASN A O 1
ATOM 830 N N . LEU A 1 105 ? -18.727 9.354 14.824 1.00 70.69 105 LEU A N 1
ATOM 831 C CA . LEU A 1 105 ? -17.345 8.866 14.774 1.00 70.69 105 LEU A CA 1
ATOM 832 C C . LEU A 1 105 ? -17.112 8.021 13.520 1.00 70.69 105 LEU A C 1
ATOM 834 O O . LEU A 1 105 ? -16.077 8.148 12.870 1.00 70.69 105 LEU A O 1
ATOM 838 N N . SER A 1 106 ? -18.126 7.247 13.129 1.00 70.88 106 SER A N 1
ATOM 839 C CA . SER A 1 106 ? -18.154 6.459 11.895 1.00 70.88 106 SER A CA 1
ATOM 840 C C . SER A 1 106 ? -17.968 7.309 10.629 1.00 70.88 106 SER A C 1
ATOM 842 O O . SER A 1 106 ? -17.277 6.914 9.690 1.00 70.88 106 SER A O 1
ATOM 844 N N . LEU A 1 107 ? -18.536 8.516 10.574 1.00 77.50 107 LEU A N 1
ATOM 845 C CA . LEU A 1 107 ? -18.410 9.379 9.397 1.00 77.50 107 LEU A CA 1
ATOM 846 C C . LEU A 1 107 ? -17.004 9.991 9.319 1.00 77.50 107 LEU A C 1
ATOM 848 O O . LEU A 1 107 ? -16.393 10.017 8.250 1.00 77.50 107 LEU A O 1
ATOM 852 N N . VAL A 1 108 ? -16.462 10.430 10.457 1.00 81.00 108 VAL A N 1
ATOM 853 C CA . VAL A 1 108 ? -15.113 11.010 10.541 1.00 81.00 108 VAL A CA 1
ATOM 854 C C . VAL A 1 108 ? -14.044 9.984 10.161 1.00 81.00 108 VAL A C 1
ATOM 856 O O . VAL A 1 108 ? -13.151 10.298 9.371 1.00 81.00 108 VAL A O 1
ATOM 859 N N . THR A 1 109 ? -14.145 8.751 10.665 1.00 81.19 109 THR A N 1
ATOM 860 C CA . THR A 1 109 ? -13.200 7.676 10.328 1.00 81.19 109 THR A CA 1
ATOM 861 C C . THR A 1 109 ? -13.271 7.301 8.851 1.00 81.19 109 THR A C 1
ATOM 863 O O . THR A 1 109 ? -12.227 7.112 8.231 1.00 81.19 109 THR A O 1
ATOM 866 N N . ASN A 1 110 ? -14.4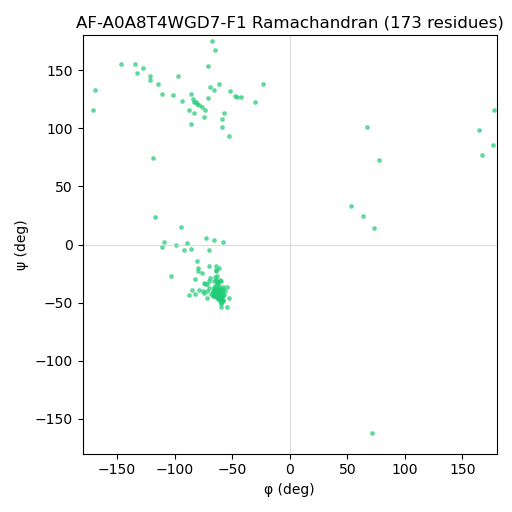61 7.288 8.243 1.00 82.75 110 ASN A N 1
ATOM 867 C CA . ASN A 1 110 ? -14.615 7.032 6.809 1.00 82.75 110 ASN A CA 1
ATOM 868 C C . ASN A 1 110 ? -14.022 8.147 5.929 1.00 82.75 110 ASN A C 1
ATOM 870 O O . ASN A 1 110 ? -13.356 7.854 4.937 1.00 82.75 110 ASN A O 1
ATOM 874 N N . ILE A 1 111 ? -14.197 9.424 6.286 1.00 85.50 111 ILE A N 1
ATOM 875 C CA . ILE A 1 111 ? -13.553 10.530 5.552 1.00 85.50 111 ILE A CA 1
ATOM 876 C C . ILE A 1 111 ? -12.032 10.422 5.654 1.00 85.50 111 ILE A C 1
ATOM 878 O O . ILE A 1 111 ? -11.325 10.550 4.652 1.00 85.50 111 ILE A O 1
ATOM 882 N N . PHE A 1 112 ? -11.526 10.168 6.861 1.00 87.75 112 PHE A N 1
ATOM 883 C CA . PHE A 1 112 ? -10.099 9.992 7.092 1.00 87.75 112 PHE A CA 1
ATOM 884 C C . PHE A 1 112 ? -9.540 8.803 6.300 1.00 87.75 112 PHE A C 1
ATOM 886 O O . PHE A 1 112 ? -8.469 8.905 5.701 1.00 87.75 112 PHE A O 1
ATOM 893 N N . TRP A 1 113 ? -10.297 7.708 6.219 1.00 88.75 113 TRP A N 1
ATOM 894 C CA . TRP A 1 113 ? -9.953 6.539 5.420 1.00 88.75 113 TRP A CA 1
ATOM 895 C C . TRP A 1 113 ? -9.805 6.870 3.938 1.00 88.75 113 TRP A C 1
ATOM 897 O O . TRP A 1 113 ? -8.754 6.621 3.348 1.00 88.75 113 TRP A O 1
ATOM 907 N N . ILE A 1 114 ? -10.827 7.498 3.351 1.00 88.12 114 ILE A N 1
ATOM 908 C CA . ILE A 1 114 ? -10.820 7.890 1.938 1.00 88.12 114 ILE A CA 1
ATOM 909 C C . ILE A 1 114 ? -9.642 8.827 1.654 1.00 88.12 114 ILE A C 1
ATOM 911 O O . ILE A 1 114 ? -8.985 8.702 0.621 1.00 88.12 114 ILE A O 1
ATOM 915 N N . PHE A 1 115 ? -9.333 9.736 2.580 1.00 90.75 115 PHE A N 1
ATOM 916 C CA . PHE A 1 115 ? -8.190 10.629 2.449 1.00 90.75 115 PHE A CA 1
ATOM 917 C C . PHE A 1 115 ? -6.851 9.874 2.430 1.00 90.75 115 PHE A C 1
ATOM 919 O O . PHE A 1 115 ? -6.015 10.146 1.569 1.00 90.75 115 PHE A O 1
ATOM 926 N N . ILE A 1 116 ? -6.645 8.894 3.318 1.00 89.50 116 ILE A N 1
ATOM 927 C CA . ILE A 1 116 ? -5.432 8.057 3.313 1.00 89.50 116 ILE A CA 1
ATOM 928 C C . ILE A 1 116 ? -5.295 7.314 1.983 1.00 89.50 116 ILE A C 1
ATOM 930 O O . ILE A 1 116 ? -4.247 7.381 1.338 1.00 89.50 116 ILE A O 1
ATOM 934 N N . VAL A 1 117 ? -6.366 6.638 1.563 1.00 89.69 117 VAL A N 1
ATOM 935 C CA . VAL A 1 117 ? -6.451 5.912 0.288 1.00 89.69 117 VAL A CA 1
ATOM 936 C C . VAL A 1 117 ? -6.061 6.841 -0.866 1.00 89.69 117 VAL A C 1
ATOM 938 O O . VAL A 1 117 ? -5.215 6.497 -1.688 1.00 89.69 117 VAL A O 1
ATOM 941 N N . PHE A 1 118 ? -6.590 8.064 -0.887 1.00 90.88 118 PHE A N 1
ATOM 942 C CA . PHE A 1 118 ? -6.291 9.065 -1.908 1.00 90.88 118 PHE A CA 1
ATOM 943 C C . PHE A 1 118 ? -4.811 9.475 -1.956 1.00 90.88 118 PHE A C 1
ATOM 945 O O . PHE A 1 118 ? -4.226 9.522 -3.041 1.00 90.88 118 PHE A O 1
ATOM 952 N N . VAL A 1 119 ? -4.179 9.731 -0.804 1.00 91.94 119 VAL A N 1
ATOM 953 C CA . VAL A 1 119 ? -2.745 10.068 -0.752 1.00 91.94 119 VAL A CA 1
ATOM 954 C C . VAL A 1 119 ? -1.895 8.921 -1.303 1.00 91.94 119 VAL A C 1
ATOM 956 O O . VAL A 1 119 ? -0.971 9.169 -2.080 1.00 91.94 119 VAL A O 1
ATOM 959 N N . ILE A 1 120 ? -2.233 7.672 -0.964 1.00 90.19 120 ILE A N 1
ATOM 960 C CA . ILE A 1 120 ? -1.533 6.483 -1.471 1.00 90.19 120 ILE A CA 1
ATOM 961 C C . ILE A 1 120 ? -1.640 6.407 -2.999 1.00 90.19 120 ILE A C 1
ATOM 963 O O . ILE A 1 120 ? -0.626 6.179 -3.663 1.00 90.19 120 ILE A O 1
ATOM 967 N N . VAL A 1 121 ? -2.827 6.642 -3.577 1.00 91.50 121 VAL A N 1
ATOM 968 C CA . VAL A 1 121 ? -2.997 6.655 -5.042 1.00 91.50 121 VAL A CA 1
ATOM 969 C C . VAL A 1 121 ? -2.115 7.717 -5.686 1.00 91.50 121 VAL A C 1
ATOM 971 O O . VAL A 1 121 ? -1.393 7.403 -6.628 1.00 91.50 121 VAL A O 1
ATOM 974 N N . ILE A 1 122 ? -2.154 8.960 -5.197 1.00 92.94 122 ILE A N 1
ATOM 975 C CA . ILE A 1 122 ? -1.390 10.061 -5.801 1.00 92.94 122 ILE A CA 1
ATOM 976 C C . ILE A 1 122 ? 0.111 9.789 -5.742 1.00 92.94 122 ILE A C 1
ATOM 978 O O . ILE A 1 122 ? 0.799 9.970 -6.748 1.00 92.94 122 ILE A O 1
ATOM 982 N N . ALA A 1 123 ? 0.615 9.332 -4.594 1.00 91.31 123 ALA A N 1
ATOM 983 C CA . ALA A 1 123 ? 2.033 9.040 -4.422 1.00 91.31 123 ALA A CA 1
ATOM 984 C C . ALA A 1 123 ? 2.510 7.959 -5.408 1.00 91.31 123 ALA A C 1
ATOM 986 O O . ALA A 1 123 ? 3.501 8.152 -6.112 1.00 91.31 123 ALA A O 1
ATOM 987 N N . ASN A 1 124 ? 1.762 6.859 -5.531 1.00 90.50 124 ASN A N 1
ATOM 988 C CA . ASN A 1 124 ? 2.113 5.774 -6.449 1.00 90.50 124 ASN A CA 1
ATOM 989 C C . ASN A 1 124 ? 1.934 6.171 -7.921 1.00 90.50 124 ASN A C 1
ATOM 991 O O . ASN A 1 124 ? 2.762 5.822 -8.760 1.00 90.50 124 ASN A O 1
ATOM 995 N N . MET A 1 125 ? 0.898 6.946 -8.248 1.00 89.75 125 MET A N 1
ATOM 996 C CA . MET A 1 125 ? 0.689 7.454 -9.606 1.00 89.75 125 MET A CA 1
ATOM 997 C C . MET A 1 125 ? 1.860 8.338 -10.056 1.00 89.75 125 MET A C 1
ATOM 999 O O . MET A 1 125 ? 2.296 8.262 -11.204 1.00 89.75 125 MET A O 1
ATOM 1003 N N . TRP A 1 126 ? 2.407 9.144 -9.144 1.00 91.50 126 TRP A N 1
ATOM 1004 C CA . TRP A 1 126 ? 3.584 9.962 -9.415 1.00 91.50 126 TRP A CA 1
ATOM 1005 C C . TRP A 1 126 ? 4.827 9.117 -9.736 1.00 91.50 126 TRP A C 1
ATOM 1007 O O . TRP A 1 126 ? 5.533 9.407 -10.704 1.00 91.50 126 TRP A O 1
ATOM 1017 N N . GLU A 1 127 ? 5.067 8.030 -8.994 1.00 86.75 127 GLU A N 1
ATOM 1018 C CA . GLU A 1 127 ? 6.167 7.096 -9.282 1.00 86.75 127 GLU A CA 1
ATOM 1019 C C . GLU A 1 127 ? 6.029 6.428 -10.658 1.00 86.75 127 GLU A C 1
ATOM 1021 O O . GLU A 1 127 ? 7.019 6.302 -11.389 1.00 86.75 127 GLU A O 1
ATOM 1026 N N . VAL A 1 128 ? 4.808 6.039 -11.041 1.00 88.56 128 VAL A N 1
ATOM 1027 C CA . VAL A 1 128 ? 4.530 5.482 -12.373 1.00 88.56 128 VAL A CA 1
ATOM 1028 C C . VAL A 1 128 ? 4.859 6.507 -13.458 1.00 88.56 128 VAL A C 1
ATOM 1030 O O . VAL A 1 128 ? 5.569 6.174 -14.406 1.00 88.56 128 VAL A O 1
ATOM 1033 N N . LEU A 1 129 ? 4.410 7.758 -13.308 1.00 88.69 129 LEU A N 1
ATOM 1034 C CA . LEU A 1 129 ? 4.673 8.822 -14.283 1.00 88.69 129 LEU A CA 1
ATOM 1035 C C . LEU A 1 129 ? 6.173 9.067 -14.483 1.00 88.69 129 LEU A C 1
ATOM 1037 O O . LEU A 1 129 ? 6.635 9.103 -15.624 1.00 88.69 129 LEU A O 1
ATOM 1041 N N . ILE A 1 130 ? 6.945 9.174 -13.397 1.00 88.25 130 ILE A N 1
ATOM 1042 C CA . ILE A 1 130 ? 8.403 9.357 -13.479 1.00 88.25 130 ILE A CA 1
ATOM 1043 C C . ILE A 1 130 ? 9.056 8.178 -14.204 1.00 88.25 130 ILE A C 1
ATOM 1045 O O . ILE A 1 130 ? 9.895 8.373 -15.086 1.00 88.25 130 ILE A O 1
ATOM 1049 N N . SER A 1 131 ? 8.667 6.954 -13.851 1.00 85.00 131 SER A N 1
ATOM 1050 C CA . SER A 1 131 ? 9.256 5.739 -14.419 1.00 85.00 131 SER A CA 1
ATOM 1051 C C . SER A 1 131 ? 8.966 5.630 -15.919 1.00 85.00 131 SER A C 1
ATOM 1053 O O . SER A 1 131 ? 9.870 5.368 -16.711 1.00 85.00 131 SER A O 1
ATOM 1055 N N . VAL A 1 132 ? 7.726 5.914 -16.328 1.00 85.56 132 VAL A N 1
ATOM 1056 C CA . VAL A 1 132 ? 7.297 5.888 -17.735 1.00 85.56 132 VAL A CA 1
ATOM 1057 C C . VAL A 1 132 ? 7.983 6.972 -18.567 1.00 85.56 132 VAL A C 1
ATOM 1059 O O . VAL A 1 132 ? 8.246 6.735 -19.740 1.00 85.56 132 VAL A O 1
ATOM 1062 N N . MET A 1 133 ? 8.316 8.132 -17.994 1.00 86.38 133 MET A N 1
ATOM 1063 C CA . MET A 1 133 ? 9.079 9.172 -18.701 1.00 86.38 133 MET A CA 1
ATOM 1064 C C . MET A 1 133 ? 10.569 8.832 -18.827 1.00 86.38 133 MET A C 1
ATOM 1066 O O . MET A 1 133 ? 11.177 9.076 -19.868 1.00 86.38 133 MET A O 1
ATOM 1070 N N . LYS A 1 134 ? 11.174 8.259 -17.781 1.00 82.62 134 LYS A N 1
ATOM 1071 C CA . LYS A 1 134 ? 12.614 7.962 -17.753 1.00 82.62 134 LYS A CA 1
ATOM 1072 C C . LYS A 1 134 ? 13.015 6.802 -18.662 1.00 82.62 134 LYS A C 1
ATOM 1074 O O . LYS A 1 134 ? 14.046 6.880 -19.324 1.00 82.62 134 LYS A O 1
ATOM 1079 N N . VAL A 1 135 ? 12.211 5.739 -18.720 1.00 82.56 135 VAL A N 1
ATOM 1080 C CA . VAL A 1 135 ? 12.502 4.549 -19.541 1.00 82.56 135 VAL A CA 1
ATOM 1081 C C . VAL A 1 135 ? 12.749 4.882 -21.028 1.00 82.56 135 VAL A C 1
ATOM 1083 O O . VAL A 1 135 ? 13.812 4.510 -21.528 1.00 82.56 135 VAL A O 1
ATOM 1086 N N . PRO A 1 136 ? 11.857 5.590 -21.754 1.00 82.12 136 PRO A N 1
ATOM 1087 C CA . PRO A 1 136 ? 12.090 5.935 -23.155 1.00 82.12 136 PRO A CA 1
ATOM 1088 C C . PRO A 1 136 ? 13.278 6.887 -23.318 1.00 82.12 136 PRO A C 1
ATOM 1090 O O . PRO A 1 136 ? 14.092 6.674 -24.209 1.00 82.12 136 PRO A O 1
ATOM 1093 N N . MET A 1 137 ? 13.451 7.857 -22.414 1.00 82.56 137 MET A N 1
ATOM 1094 C CA . MET A 1 137 ? 14.588 8.784 -22.440 1.00 82.56 137 MET A CA 1
ATOM 1095 C C . MET A 1 137 ? 15.937 8.049 -22.357 1.00 82.56 137 MET A C 1
ATOM 1097 O O . MET A 1 137 ? 16.884 8.390 -23.065 1.00 82.56 137 MET A O 1
ATOM 1101 N N . TYR A 1 138 ? 16.050 7.017 -21.515 1.00 81.75 138 TYR A N 1
ATOM 1102 C CA . TYR A 1 138 ? 17.280 6.228 -21.419 1.00 81.75 138 TYR A CA 1
ATOM 1103 C C . TYR A 1 138 ? 17.495 5.303 -22.619 1.00 81.75 138 TYR A C 1
ATOM 1105 O O . TYR A 1 138 ? 18.638 5.128 -23.043 1.00 81.75 138 TYR A O 1
ATOM 1113 N N . LEU A 1 139 ? 16.425 4.756 -23.198 1.00 80.88 139 LEU A N 1
ATOM 1114 C CA . LEU A 1 139 ? 16.514 3.976 -24.433 1.00 80.88 139 LEU A CA 1
ATOM 1115 C C . LEU A 1 139 ? 16.957 4.845 -25.623 1.00 80.88 139 LEU A C 1
ATOM 1117 O O . LEU A 1 139 ? 17.828 4.425 -26.382 1.00 80.88 139 LEU A O 1
ATOM 1121 N N . GLU A 1 140 ? 16.433 6.068 -25.747 1.00 81.69 140 GLU A N 1
ATOM 1122 C CA . GLU A 1 140 ? 16.862 7.050 -26.756 1.00 81.69 140 GLU A CA 1
ATOM 1123 C C . GLU A 1 140 ? 18.327 7.468 -26.576 1.00 81.69 140 GLU A C 1
ATOM 1125 O O . GLU A 1 140 ? 19.050 7.644 -27.555 1.00 81.69 140 GLU A O 1
ATOM 1130 N N . ALA A 1 141 ? 18.806 7.542 -25.331 1.00 78.69 141 ALA A N 1
ATOM 1131 C CA . ALA A 1 141 ? 20.210 7.804 -25.013 1.00 78.69 141 ALA A CA 1
ATOM 1132 C C . ALA A 1 141 ? 21.156 6.616 -25.309 1.00 78.69 141 ALA A C 1
ATOM 1134 O O . ALA A 1 141 ? 22.335 6.670 -24.956 1.00 78.69 141 ALA A O 1
ATOM 1135 N N . GLY A 1 142 ? 20.662 5.529 -25.916 1.00 75.31 142 GLY A N 1
ATOM 1136 C CA . GLY A 1 142 ? 21.456 4.350 -26.276 1.00 75.31 142 GLY A CA 1
ATOM 1137 C C . GLY A 1 142 ? 21.866 3.483 -25.084 1.00 75.31 142 GLY A C 1
ATOM 1138 O O . GLY A 1 142 ? 22.752 2.634 -25.207 1.00 75.31 142 GLY A O 1
ATOM 1139 N N . LYS A 1 143 ? 21.248 3.681 -23.915 1.00 74.12 143 LYS A N 1
ATOM 1140 C CA . LYS A 1 143 ? 21.544 2.905 -22.710 1.00 74.12 143 LYS A CA 1
ATOM 1141 C C . LYS A 1 143 ? 20.807 1.562 -22.775 1.00 74.12 143 LYS A C 1
ATOM 1143 O O . LYS A 1 143 ? 19.584 1.512 -22.901 1.00 74.12 143 LYS A O 1
ATOM 1148 N N . GLY A 1 144 ? 21.562 0.462 -22.718 1.00 73.75 144 GLY A N 1
ATOM 1149 C CA . GLY A 1 144 ? 21.012 -0.900 -22.750 1.00 73.75 144 GLY A CA 1
ATOM 1150 C C . GLY A 1 144 ? 20.148 -1.227 -21.526 1.00 73.75 144 GLY A C 1
ATOM 1151 O O . GLY A 1 144 ? 20.182 -0.523 -20.533 1.00 73.75 144 GLY A O 1
ATOM 1152 N N . TRP A 1 145 ? 19.395 -2.328 -21.553 1.00 72.25 145 TRP A N 1
ATOM 1153 C CA . TRP A 1 145 ? 18.451 -2.711 -20.482 1.00 72.25 145 TRP A CA 1
ATOM 1154 C C . TRP A 1 145 ? 19.076 -2.963 -19.103 1.00 72.25 145 TRP A C 1
ATOM 1156 O O . TRP A 1 145 ? 18.366 -2.945 -18.103 1.00 72.25 145 TRP A O 1
ATOM 1166 N N . TRP A 1 146 ? 20.381 -3.232 -19.061 1.00 73.69 146 TRP A N 1
ATOM 1167 C CA . TRP A 1 146 ? 21.151 -3.546 -17.853 1.00 73.69 146 TRP A CA 1
ATOM 1168 C C . TRP A 1 146 ? 22.234 -2.508 -17.569 1.00 73.69 146 TRP A C 1
ATOM 1170 O O . TRP A 1 146 ? 23.259 -2.817 -16.966 1.00 73.69 146 TRP A O 1
ATOM 1180 N N . TRP A 1 147 ? 22.055 -1.291 -18.079 1.00 71.88 147 TRP A N 1
ATOM 1181 C CA . TRP A 1 147 ? 23.021 -0.232 -17.868 1.00 71.88 147 TRP A CA 1
ATOM 1182 C C . TRP A 1 147 ? 23.007 0.194 -16.399 1.00 71.88 147 TRP A C 1
ATOM 1184 O O . 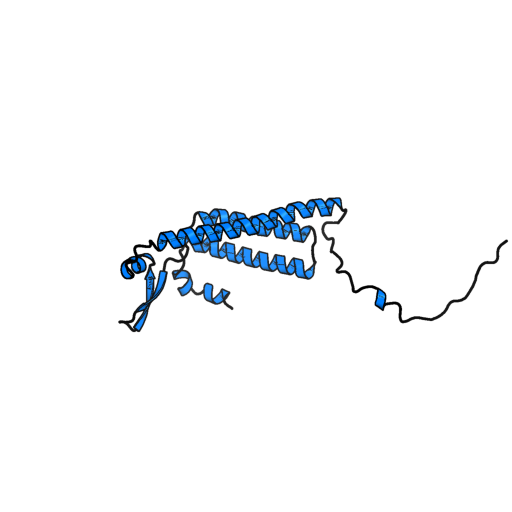TRP A 1 147 ? 21.956 0.366 -15.792 1.00 71.88 147 TRP A O 1
ATOM 1194 N N . THR A 1 148 ? 24.188 0.361 -15.825 1.00 66.56 148 THR A N 1
ATOM 1195 C CA . THR A 1 148 ? 24.343 0.873 -14.466 1.00 66.56 148 THR A CA 1
ATOM 1196 C C . THR A 1 148 ? 24.966 2.251 -14.573 1.00 66.56 148 THR A C 1
ATOM 1198 O O . THR A 1 148 ? 25.998 2.409 -15.236 1.00 66.56 148 THR A O 1
ATOM 1201 N N . GLU A 1 149 ? 24.380 3.252 -13.916 1.00 62.72 149 GLU A N 1
ATOM 1202 C CA . GLU A 1 149 ? 25.128 4.471 -13.616 1.00 62.72 149 GLU A CA 1
ATOM 1203 C C . GLU A 1 149 ? 26.343 4.072 -12.782 1.00 62.72 149 GLU A C 1
ATOM 1205 O O . GLU A 1 149 ? 26.222 3.685 -11.619 1.00 62.72 149 GLU A O 1
ATOM 1210 N N . LYS A 1 150 ? 27.540 4.120 -13.384 1.00 52.19 150 LYS A N 1
ATO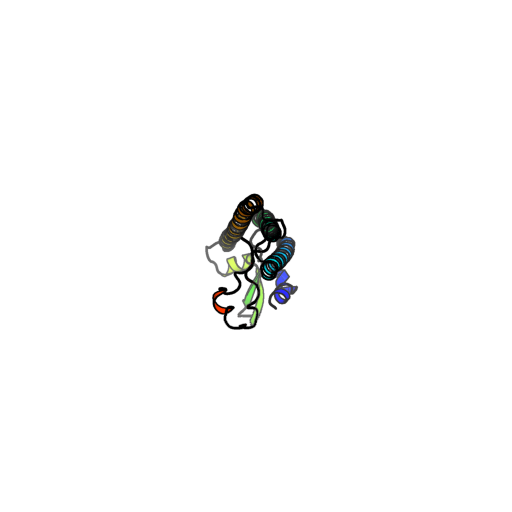M 1211 C CA . LYS A 1 150 ? 28.768 4.076 -12.596 1.00 52.19 150 LYS A CA 1
ATOM 1212 C C . LYS A 1 150 ? 28.674 5.243 -11.624 1.00 52.19 150 LYS A C 1
ATOM 1214 O O . LYS A 1 150 ? 28.722 6.395 -12.055 1.00 52.19 150 LYS A O 1
ATOM 1219 N N . ILE A 1 151 ? 28.554 4.931 -10.332 1.00 49.69 151 ILE A N 1
ATOM 1220 C CA . ILE A 1 151 ? 28.829 5.875 -9.249 1.00 49.69 151 ILE A CA 1
ATOM 1221 C C . ILE A 1 151 ? 30.112 6.600 -9.664 1.00 49.69 151 ILE A C 1
ATOM 1223 O O . ILE A 1 151 ? 31.068 5.901 -10.022 1.00 49.69 151 ILE A O 1
ATOM 1227 N N . PRO A 1 152 ? 30.157 7.945 -9.696 1.00 42.66 152 PRO A N 1
ATOM 1228 C CA . PRO A 1 152 ? 31.403 8.636 -9.954 1.00 42.66 152 PRO A CA 1
ATOM 1229 C C . PRO A 1 152 ? 32.372 8.188 -8.865 1.00 42.66 152 PRO A C 1
ATOM 1231 O O . PRO A 1 152 ? 32.283 8.603 -7.710 1.00 42.66 152 PRO A O 1
ATOM 1234 N N . SER A 1 153 ? 33.258 7.260 -9.224 1.00 49.78 153 SER A N 1
ATOM 1235 C CA . SER A 1 153 ? 34.420 6.936 -8.424 1.00 49.78 153 SER A CA 1
ATOM 1236 C C . SER A 1 153 ? 35.104 8.262 -8.144 1.00 49.78 153 SER A C 1
ATOM 1238 O O . SER A 1 153 ? 35.237 9.073 -9.065 1.00 49.78 153 SER A O 1
ATOM 1240 N N . LEU A 1 154 ? 35.448 8.468 -6.872 1.00 48.16 154 LEU A N 1
ATOM 1241 C CA . LEU A 1 154 ? 36.186 9.606 -6.326 1.00 48.16 154 LEU A CA 1
ATOM 1242 C C . LEU A 1 154 ? 37.043 10.326 -7.381 1.00 48.16 154 LEU A C 1
ATOM 1244 O O . LEU A 1 154 ? 37.710 9.648 -8.167 1.00 48.16 154 LEU A O 1
ATOM 1248 N N . PRO A 1 155 ? 37.062 11.675 -7.383 1.00 43.59 155 PRO A N 1
ATOM 1249 C CA . PRO A 1 155 ? 37.775 12.452 -8.388 1.00 43.59 155 PRO A CA 1
ATOM 1250 C C . PRO A 1 155 ? 39.180 11.886 -8.603 1.00 43.59 155 PRO A C 1
ATOM 1252 O O . PRO A 1 155 ? 39.950 11.717 -7.656 1.00 43.59 155 PRO A O 1
ATOM 1255 N N . SER A 1 156 ? 39.508 11.608 -9.865 1.00 50.25 156 SER A N 1
ATOM 1256 C CA . SER A 1 156 ? 40.763 11.017 -10.354 1.00 50.25 156 SER A CA 1
ATOM 1257 C C . SER A 1 156 ? 42.030 11.811 -9.997 1.00 50.25 156 SER A C 1
ATOM 1259 O O . SER A 1 156 ? 43.140 11.417 -10.348 1.00 50.25 156 SER A O 1
ATOM 1261 N N . CYS A 1 157 ? 41.887 12.911 -9.261 1.00 47.69 157 CYS A N 1
ATOM 1262 C CA . CYS A 1 157 ? 42.944 13.813 -8.826 1.00 47.69 157 CYS A CA 1
ATOM 1263 C C . CYS A 1 157 ? 43.889 13.222 -7.762 1.00 47.69 157 CYS A C 1
ATOM 1265 O O . CYS A 1 157 ? 44.851 13.886 -7.389 1.00 47.69 157 CYS A O 1
ATOM 1267 N N . LEU A 1 158 ? 43.643 12.006 -7.257 1.00 48.84 158 LEU A N 1
ATOM 1268 C CA . LEU A 1 158 ? 44.489 11.358 -6.241 1.00 48.84 158 LEU A CA 1
ATOM 1269 C C . LEU A 1 158 ? 45.302 10.158 -6.757 1.00 48.84 158 LEU A C 1
ATOM 1271 O O . LEU A 1 158 ? 46.031 9.553 -5.979 1.00 48.84 158 LEU A O 1
ATOM 1275 N N . SER A 1 159 ? 45.235 9.825 -8.052 1.00 46.16 159 SER A N 1
ATOM 1276 C CA . SER A 1 159 ? 45.900 8.629 -8.602 1.00 46.16 159 SER A CA 1
ATOM 1277 C C . SER A 1 159 ? 47.246 8.889 -9.299 1.00 46.16 159 SER A C 1
ATOM 1279 O O . SER A 1 159 ? 47.858 7.942 -9.785 1.00 46.16 159 SER A O 1
ATOM 1281 N N . SER A 1 160 ? 47.738 10.130 -9.384 1.00 42.28 160 SER A N 1
ATOM 1282 C CA . SER A 1 160 ? 48.981 10.438 -10.121 1.00 42.28 160 SER A CA 1
ATOM 1283 C C . SER A 1 160 ? 50.246 10.457 -9.254 1.00 42.28 160 SER A C 1
ATOM 1285 O O . SER A 1 160 ? 51.274 10.986 -9.675 1.00 42.28 160 SER A O 1
ATOM 1287 N N . ARG A 1 161 ? 50.193 9.921 -8.033 1.00 48.28 161 ARG A N 1
ATOM 1288 C CA . ARG A 1 161 ? 51.334 9.873 -7.114 1.00 48.28 161 ARG A CA 1
ATOM 1289 C C . ARG A 1 161 ? 51.670 8.418 -6.812 1.00 48.28 161 ARG A C 1
ATOM 1291 O O . ARG A 1 161 ? 51.258 7.919 -5.781 1.00 48.28 161 ARG A O 1
ATOM 1298 N N . ASP A 1 162 ? 52.281 7.755 -7.795 1.00 46.88 162 ASP A N 1
ATOM 1299 C CA . ASP A 1 162 ? 53.300 6.700 -7.643 1.00 46.88 162 ASP A CA 1
ATOM 1300 C C . ASP A 1 162 ? 53.477 5.925 -8.960 1.00 46.88 162 ASP A C 1
ATOM 1302 O O . ASP A 1 162 ? 52.682 5.052 -9.297 1.00 46.88 162 ASP A O 1
ATOM 1306 N N . SER A 1 163 ? 54.513 6.278 -9.730 1.00 37.81 163 SER A N 1
ATOM 1307 C CA . SER A 1 163 ? 55.360 5.366 -10.535 1.00 37.81 163 SER A CA 1
ATOM 1308 C C . SER A 1 163 ? 56.216 6.164 -11.525 1.00 37.81 163 SER A C 1
ATOM 1310 O O . SER A 1 163 ? 55.966 6.222 -12.724 1.00 37.81 163 SER A O 1
ATOM 1312 N N . GLY A 1 164 ? 57.282 6.782 -11.015 1.00 37.75 164 GLY A N 1
ATOM 1313 C CA . GLY A 1 164 ? 58.462 6.994 -11.844 1.00 37.75 164 GLY A CA 1
ATOM 1314 C C . GLY A 1 164 ? 59.179 5.658 -12.007 1.00 37.75 164 GLY A C 1
ATOM 1315 O O . GLY A 1 164 ? 59.637 5.111 -11.009 1.00 37.75 164 GLY A O 1
ATOM 1316 N N . ALA A 1 165 ? 59.260 5.136 -13.231 1.00 33.72 165 ALA A N 1
ATOM 1317 C CA . ALA A 1 165 ? 60.304 4.206 -13.655 1.00 33.72 165 ALA A CA 1
ATOM 1318 C C . ALA A 1 165 ? 60.241 3.974 -15.175 1.00 33.72 165 ALA A C 1
ATOM 1320 O O . ALA A 1 165 ? 59.319 3.331 -15.661 1.00 33.72 165 ALA A O 1
ATOM 1321 N N . SER A 1 166 ? 61.307 4.400 -15.861 1.00 35.00 166 SER A N 1
ATOM 1322 C CA . SER A 1 166 ? 61.899 3.706 -17.013 1.00 35.00 166 SER A CA 1
ATOM 1323 C C . SER A 1 166 ? 61.079 3.630 -18.310 1.00 35.00 166 SER A C 1
ATOM 1325 O O . SER A 1 166 ? 60.237 2.748 -18.475 1.00 35.00 166 SER A O 1
ATOM 1327 N N . LYS A 1 167 ? 61.416 4.504 -19.269 1.00 35.59 167 LYS A N 1
ATOM 1328 C CA . LYS A 1 167 ? 61.983 4.128 -20.583 1.00 35.59 167 LYS A CA 1
ATOM 1329 C C . LYS A 1 167 ? 62.172 5.378 -21.448 1.00 35.59 167 LYS A C 1
ATOM 1331 O O . LYS A 1 167 ? 61.311 5.740 -22.242 1.00 35.59 167 LYS A O 1
ATOM 1336 N N . ASP A 1 168 ? 63.320 6.017 -21.257 1.00 43.12 168 ASP A N 1
ATOM 1337 C CA . ASP A 1 168 ? 63.996 6.735 -22.332 1.00 43.12 168 ASP A CA 1
ATOM 1338 C C . ASP A 1 168 ? 64.614 5.664 -23.237 1.00 43.12 168 ASP A C 1
ATOM 1340 O O . ASP A 1 168 ? 65.520 4.971 -22.785 1.00 43.12 168 ASP A O 1
ATOM 1344 N N . GLU A 1 169 ? 64.105 5.470 -24.454 1.00 40.38 169 GLU A N 1
ATOM 1345 C CA . GLU A 1 169 ? 64.854 4.871 -25.568 1.00 40.38 169 GLU A CA 1
ATOM 1346 C C . GLU A 1 169 ? 64.080 5.032 -26.891 1.00 40.38 169 GLU A C 1
ATOM 1348 O O . GLU A 1 169 ? 62.886 4.755 -26.965 1.00 40.38 169 GLU A O 1
ATOM 1353 N N . GLU A 1 170 ? 64.820 5.476 -27.913 1.00 38.38 170 GLU A N 1
ATOM 1354 C CA . GLU A 1 170 ? 64.524 5.410 -29.355 1.00 38.38 170 GLU A CA 1
ATOM 1355 C C . GLU A 1 170 ? 63.513 6.415 -29.935 1.00 38.38 170 GLU A C 1
ATOM 1357 O O . GLU A 1 170 ? 62.425 6.075 -30.390 1.00 38.38 170 GLU A O 1
ATOM 1362 N N . PHE A 1 171 ? 63.955 7.678 -30.026 1.00 39.66 171 PHE A N 1
ATOM 1363 C CA . PHE A 1 171 ? 63.483 8.594 -31.067 1.00 39.66 171 PHE A CA 1
ATOM 1364 C C . PHE A 1 171 ? 64.235 8.333 -32.381 1.00 39.66 171 PHE A C 1
ATOM 1366 O O . PHE A 1 171 ? 65.463 8.389 -32.448 1.00 39.66 171 PHE A O 1
ATOM 1373 N N . GLU A 1 172 ? 63.418 8.043 -33.386 1.00 40.97 172 GLU A N 1
ATOM 1374 C CA . GLU A 1 172 ? 63.635 7.843 -34.815 1.00 40.97 172 GLU A CA 1
ATOM 1375 C C . GLU A 1 172 ? 64.791 8.633 -35.461 1.00 40.97 172 GLU A C 1
ATOM 1377 O O . GLU A 1 172 ? 64.814 9.863 -35.508 1.00 40.97 172 GLU A O 1
ATOM 1382 N N . ASN A 1 173 ? 65.702 7.869 -36.073 1.00 37.62 173 ASN A N 1
ATOM 1383 C CA . ASN A 1 173 ? 66.272 8.197 -37.378 1.00 37.62 173 ASN A CA 1
ATOM 1384 C C . ASN A 1 173 ? 65.177 7.998 -38.436 1.00 37.62 173 ASN A C 1
ATOM 1386 O O . ASN A 1 173 ? 64.666 6.887 -38.518 1.00 37.62 173 ASN A O 1
ATOM 1390 N N . GLU A 1 174 ? 64.889 9.004 -39.266 1.00 37.44 174 GLU A N 1
ATOM 1391 C CA . GLU A 1 174 ? 64.817 8.888 -40.737 1.00 37.44 174 GLU A CA 1
ATOM 1392 C C . GLU A 1 174 ? 64.401 10.228 -41.388 1.00 37.44 174 GLU A C 1
ATOM 1394 O O . GLU A 1 174 ? 63.285 10.701 -41.203 1.00 37.44 174 GLU A O 1
ATOM 1399 N N . TYR A 1 175 ? 65.352 10.768 -42.169 1.00 41.75 175 TYR A N 1
ATOM 1400 C CA . TYR A 1 175 ? 65.289 11.778 -43.248 1.00 41.75 175 TYR A CA 1
ATOM 1401 C C . TYR A 1 175 ? 64.785 13.206 -42.982 1.00 41.75 175 TYR A C 1
ATOM 1403 O O . TYR A 1 175 ? 63.562 13.446 -42.907 1.00 41.75 175 TYR A O 1
#